Protein AF-A0A3N6E7Q5-F1 (afdb_monomer_lite)

Secondary structure (DSSP, 8-state):
---SSHHHHHHHHHHHHH-GGGGGGGHHHHHHHHHHHHHTSSS-EETTEEHHHHHHHHHHHHHHHHHHHHHHHTT-

Sequence (76 aa):
MSGRGSGIALRFPDVLRRRPQLLWLLVPYVLYLGVLPLVNRVHPVILGLPFLFVWLLGATLLTPVAVWLTRRGDRR

Radius of gyration: 18.21 Å; chains: 1; bounding box: 39×24×60 Å

Foldseek 3Di:
DDDPPPVPVVVVVVCCVLQVLVVLVCVVVCLVVVVVVVVVDDFDQDPNHGPVVVSVVVVVVVVVVSVVVSVVSVPD

Structure (mmCIF, N/CA/C/O backbone):
data_AF-A0A3N6E7Q5-F1
#
_entry.id   AF-A0A3N6E7Q5-F1
#
loop_
_atom_site.group_PDB
_atom_site.id
_atom_site.type_symbol
_atom_site.label_atom_id
_atom_site.label_alt_id
_atom_site.label_comp_id
_atom_site.label_asym_id
_atom_site.label_entity_id
_atom_site.label_seq_id
_atom_site.pdbx_PDB_ins_code
_atom_site.Cartn_x
_atom_site.Cartn_y
_atom_site.Cartn_z
_atom_site.occupancy
_atom_site.B_iso_or_equiv
_atom_site.auth_seq_id
_atom_site.auth_comp_id
_atom_site.auth_asym_id
_atom_site.auth_atom_id
_atom_site.pdbx_PDB_model_num
ATOM 1 N N . MET A 1 1 ? -7.492 -21.526 -45.568 1.00 52.91 1 MET A N 1
ATOM 2 C CA . MET A 1 1 ? -7.746 -20.438 -44.595 1.00 52.91 1 MET A CA 1
ATOM 3 C C . MET A 1 1 ? -7.487 -20.983 -43.195 1.00 52.91 1 MET A C 1
ATOM 5 O O . MET A 1 1 ? -8.321 -21.732 -42.727 1.00 52.91 1 MET A O 1
ATOM 9 N N . SER A 1 2 ? -6.328 -20.721 -42.582 1.00 62.22 2 SER A N 1
ATOM 10 C CA . SER A 1 2 ? -6.053 -20.839 -41.128 1.00 62.22 2 SER A CA 1
ATOM 11 C C . SER A 1 2 ? -4.532 -20.792 -40.934 1.00 62.22 2 SER A C 1
ATOM 13 O O . SER A 1 2 ? -3.820 -21.466 -41.669 1.00 62.22 2 SER A O 1
ATOM 15 N N . GLY A 1 3 ? -4.023 -19.977 -40.006 1.00 57.56 3 GLY A N 1
ATOM 16 C CA . GLY A 1 3 ? -2.580 -19.942 -39.709 1.00 57.56 3 GLY A CA 1
ATOM 17 C C . GLY A 1 3 ? -1.988 -18.596 -39.278 1.00 57.56 3 GLY A C 1
ATOM 18 O O . GLY A 1 3 ? -0.773 -18.484 -39.175 1.00 57.56 3 GLY A O 1
ATOM 19 N N . ARG A 1 4 ? -2.800 -17.559 -39.018 1.00 62.91 4 ARG A N 1
ATOM 20 C CA . ARG A 1 4 ? -2.312 -16.217 -38.618 1.00 62.91 4 ARG A CA 1
ATOM 21 C C . ARG A 1 4 ? -2.557 -15.866 -37.137 1.00 62.91 4 ARG A C 1
ATOM 23 O O . ARG A 1 4 ? -2.447 -14.707 -36.762 1.00 62.91 4 ARG A O 1
ATOM 30 N N . GLY A 1 5 ? -2.895 -16.849 -36.295 1.00 58.25 5 GLY A N 1
ATOM 31 C CA . GLY A 1 5 ? -3.251 -16.630 -34.879 1.00 58.25 5 GLY A CA 1
ATOM 32 C C . GLY A 1 5 ? -2.141 -16.909 -33.856 1.00 58.25 5 GLY A C 1
ATOM 33 O O . GLY A 1 5 ? -2.190 -16.395 -32.744 1.00 58.25 5 GLY A O 1
ATOM 34 N N . SER A 1 6 ? -1.118 -17.691 -34.208 1.00 61.19 6 SER A N 1
ATOM 35 C CA . SER A 1 6 ? -0.179 -18.249 -33.216 1.00 61.19 6 SER A CA 1
ATOM 36 C C . SER A 1 6 ? 0.979 -17.315 -32.837 1.00 61.19 6 SER A C 1
ATOM 38 O O . SER A 1 6 ? 1.599 -17.487 -31.791 1.00 61.19 6 SER A O 1
ATOM 40 N N . GLY A 1 7 ? 1.267 -16.301 -33.660 1.00 59.06 7 GLY A N 1
ATOM 41 C CA . GLY A 1 7 ? 2.403 -15.392 -33.457 1.00 59.06 7 GLY A CA 1
ATOM 42 C C . GLY A 1 7 ? 2.203 -14.340 -32.363 1.00 59.06 7 GLY A C 1
ATOM 43 O O . GLY A 1 7 ? 3.175 -13.768 -31.889 1.00 59.06 7 GLY A O 1
ATOM 44 N N . ILE A 1 8 ? 0.963 -14.078 -31.944 1.00 62.28 8 ILE A N 1
ATOM 45 C CA . ILE A 1 8 ? 0.650 -13.091 -30.896 1.00 62.28 8 ILE A CA 1
ATOM 46 C C . ILE A 1 8 ? 0.741 -13.751 -29.518 1.00 62.28 8 ILE A C 1
ATOM 48 O O . ILE A 1 8 ? 1.454 -13.260 -28.648 1.00 62.28 8 ILE A O 1
ATOM 52 N N . ALA A 1 9 ? 0.106 -14.916 -29.354 1.00 62.47 9 ALA A N 1
ATOM 53 C CA . ALA A 1 9 ? 0.033 -15.635 -28.082 1.00 62.47 9 ALA A CA 1
ATOM 54 C C . ALA A 1 9 ? 1.400 -16.092 -27.543 1.00 62.47 9 ALA A C 1
ATOM 56 O O . ALA A 1 9 ? 1.593 -16.072 -26.335 1.00 62.47 9 ALA A O 1
ATOM 57 N N . LEU A 1 10 ? 2.353 -16.451 -28.414 1.00 61.53 10 LEU A N 1
ATOM 58 C CA . LEU A 1 10 ? 3.723 -16.796 -28.006 1.00 61.53 10 LEU A CA 1
ATOM 59 C C . LEU A 1 10 ? 4.590 -15.553 -27.742 1.00 61.53 10 LEU A C 1
ATOM 61 O O . LEU A 1 10 ? 5.454 -15.569 -26.876 1.00 61.53 10 LEU A O 1
ATOM 65 N N . ARG A 1 11 ? 4.308 -14.428 -28.407 1.00 64.25 11 ARG A N 1
ATOM 66 C CA . ARG A 1 11 ? 5.117 -13.204 -28.298 1.00 64.25 11 ARG A CA 1
ATOM 67 C C . ARG A 1 11 ? 4.841 -12.408 -27.020 1.00 64.25 11 ARG A C 1
ATOM 69 O O . ARG A 1 11 ? 5.751 -11.777 -26.492 1.00 64.25 11 ARG A O 1
ATOM 76 N N . PHE A 1 12 ? 3.613 -12.439 -26.498 1.00 62.97 12 PHE A N 1
ATOM 77 C CA . PHE A 1 12 ? 3.266 -11.806 -25.216 1.00 62.97 12 PHE A CA 1
ATOM 78 C C . PHE A 1 12 ? 4.043 -12.362 -24.003 1.00 62.97 12 PHE A C 1
ATOM 80 O O . PHE A 1 12 ? 4.634 -11.553 -23.279 1.00 62.97 12 PHE A O 1
ATOM 87 N N . PRO A 1 13 ? 4.098 -13.689 -23.757 1.00 64.12 13 PRO A N 1
ATOM 88 C CA . PRO A 1 13 ? 4.866 -14.245 -22.646 1.00 64.12 13 PRO A CA 1
ATOM 89 C C . PRO A 1 13 ? 6.368 -13.994 -22.813 1.00 64.12 13 PRO A C 1
ATOM 91 O O . PRO A 1 13 ? 7.039 -13.708 -21.823 1.00 64.12 13 PRO A O 1
ATOM 94 N N . ASP A 1 14 ? 6.889 -13.985 -24.045 1.00 66.31 14 ASP A N 1
ATOM 95 C CA . ASP A 1 14 ? 8.287 -13.631 -24.318 1.00 66.31 14 ASP A CA 1
ATOM 96 C C . ASP A 1 14 ? 8.610 -12.170 -23.969 1.00 66.31 14 ASP A C 1
ATOM 98 O O . ASP A 1 14 ? 9.664 -11.878 -23.398 1.00 66.31 14 ASP A O 1
ATOM 102 N N . VAL A 1 15 ? 7.698 -11.237 -24.261 1.00 66.31 15 VAL A N 1
ATOM 103 C CA . VAL A 1 15 ? 7.852 -9.815 -23.910 1.00 66.31 15 VAL A CA 1
ATOM 104 C C . VAL A 1 15 ? 7.803 -9.611 -22.394 1.00 66.31 15 VAL A C 1
ATOM 106 O O . VAL A 1 15 ? 8.648 -8.891 -21.863 1.00 66.31 15 VAL A O 1
ATOM 109 N N . LEU A 1 16 ? 6.888 -10.280 -21.685 1.00 67.75 16 LEU A N 1
ATOM 110 C CA . LEU A 1 16 ? 6.831 -10.268 -20.215 1.00 67.75 16 LEU A CA 1
ATOM 111 C C . LEU A 1 16 ? 8.104 -10.859 -19.588 1.00 67.75 16 LEU A C 1
ATOM 113 O O . LEU A 1 16 ? 8.617 -10.325 -18.606 1.00 67.75 16 LEU A O 1
ATOM 117 N N . ARG A 1 17 ? 8.657 -11.922 -20.188 1.00 69.44 17 ARG A N 1
ATOM 118 C CA . ARG A 1 17 ? 9.886 -12.585 -19.727 1.00 69.44 17 ARG A CA 1
ATOM 119 C C . ARG A 1 17 ? 11.144 -11.750 -19.974 1.00 69.44 17 ARG A C 1
ATOM 121 O O . ARG A 1 17 ? 12.072 -11.811 -19.174 1.00 69.44 17 ARG A O 1
ATOM 128 N N . ARG A 1 18 ? 11.184 -10.970 -21.061 1.00 68.06 18 ARG A N 1
ATOM 129 C CA . ARG A 1 18 ? 12.303 -10.066 -21.390 1.00 68.06 18 ARG A CA 1
ATOM 130 C C . ARG A 1 18 ? 12.192 -8.676 -20.764 1.00 68.06 18 ARG A C 1
ATOM 132 O O . ARG A 1 18 ? 13.202 -7.989 -20.676 1.00 68.06 18 ARG A O 1
ATOM 139 N N . ARG A 1 19 ? 10.997 -8.242 -20.354 1.00 69.12 19 ARG A N 1
ATOM 140 C CA . ARG A 1 19 ? 10.751 -6.931 -19.733 1.00 69.12 19 ARG A CA 1
ATOM 141 C C . ARG A 1 19 ? 9.992 -7.107 -18.419 1.00 69.12 19 ARG A C 1
ATOM 143 O O . ARG A 1 19 ? 8.798 -6.801 -18.366 1.00 69.12 19 ARG A O 1
ATOM 150 N N . PRO A 1 20 ? 10.673 -7.545 -17.343 1.00 70.56 20 PRO A N 1
ATOM 151 C CA . PRO A 1 20 ? 10.031 -7.783 -16.049 1.00 70.56 20 PRO A CA 1
ATOM 152 C C . PRO A 1 20 ? 9.351 -6.524 -15.489 1.00 70.56 20 PRO A C 1
ATOM 154 O O . PRO A 1 20 ? 8.392 -6.628 -14.734 1.00 70.56 20 PRO A O 1
ATOM 157 N N . GLN A 1 21 ? 9.772 -5.331 -15.919 1.00 72.56 21 GLN A N 1
ATOM 158 C CA . GLN A 1 21 ? 9.109 -4.064 -15.603 1.00 72.56 21 GLN A CA 1
ATOM 159 C C . GLN A 1 21 ? 7.645 -3.964 -16.050 1.00 72.56 21 GLN A C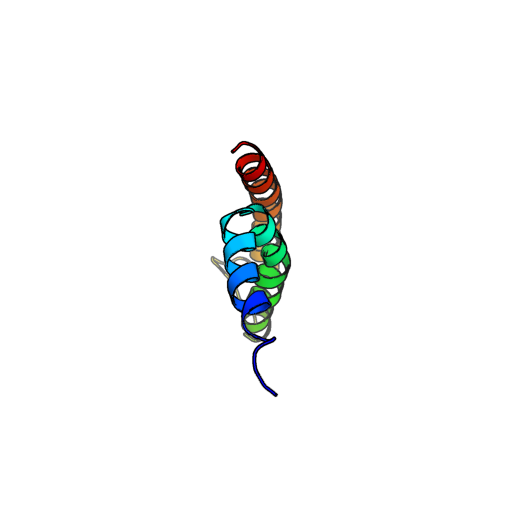 1
ATOM 161 O O . GLN A 1 21 ? 6.885 -3.216 -15.451 1.00 72.56 21 GLN A O 1
ATOM 166 N N . LEU A 1 22 ? 7.210 -4.734 -17.050 1.00 74.62 22 LEU A N 1
ATOM 167 C CA . LEU A 1 22 ? 5.803 -4.757 -17.456 1.00 74.62 22 LEU A CA 1
ATOM 168 C C . LEU A 1 22 ? 4.908 -5.433 -16.409 1.00 74.62 22 LEU A C 1
ATOM 170 O O . LEU A 1 22 ? 3.732 -5.098 -16.318 1.00 74.62 22 LEU A O 1
ATOM 174 N N . LEU A 1 23 ? 5.458 -6.321 -15.569 1.00 76.75 23 LEU A N 1
ATOM 175 C CA . LEU A 1 23 ? 4.716 -6.929 -14.459 1.00 76.75 23 LEU A CA 1
ATOM 176 C C . LEU A 1 23 ? 4.328 -5.891 -13.396 1.00 76.75 23 LEU A C 1
ATOM 178 O O . LEU A 1 23 ? 3.321 -6.064 -12.716 1.00 76.75 23 LEU A O 1
ATOM 182 N N . TRP A 1 24 ? 5.059 -4.776 -13.294 1.00 74.56 24 TRP A N 1
ATOM 183 C CA . TRP A 1 24 ? 4.702 -3.680 -12.390 1.00 74.56 24 TRP A CA 1
ATOM 184 C C . TRP A 1 24 ? 3.413 -2.963 -12.770 1.00 74.56 24 TRP A C 1
ATOM 186 O O . TRP A 1 24 ? 2.729 -2.441 -11.894 1.00 74.56 24 TRP A O 1
ATOM 196 N N . LEU A 1 25 ? 3.028 -2.993 -14.045 1.00 79.81 25 LEU A N 1
ATOM 197 C CA . LEU A 1 25 ? 1.750 -2.435 -14.491 1.00 79.81 25 LEU A CA 1
ATOM 198 C C . LEU A 1 25 ? 0.552 -3.209 -13.922 1.00 79.81 25 LEU A C 1
ATOM 200 O O . LEU A 1 25 ? -0.554 -2.677 -13.878 1.00 79.81 25 LEU A O 1
ATOM 204 N N . LEU A 1 26 ? 0.764 -4.440 -13.441 1.00 79.88 26 LEU A N 1
ATOM 205 C CA . LEU A 1 26 ? -0.275 -5.245 -12.798 1.00 79.88 26 LEU A CA 1
ATOM 206 C C . LEU A 1 26 ? -0.500 -4.865 -11.333 1.00 79.88 26 LEU A C 1
ATOM 208 O O . LEU A 1 26 ? -1.518 -5.238 -10.762 1.00 79.88 26 LEU A O 1
ATOM 212 N N . VAL A 1 27 ? 0.399 -4.105 -10.711 1.00 83.00 27 VAL A N 1
ATOM 213 C CA . VAL A 1 27 ? 0.277 -3.722 -9.299 1.00 83.00 27 VAL A CA 1
ATOM 214 C C . VAL A 1 27 ? -0.971 -2.913 -8.969 1.00 83.00 27 VAL A C 1
ATOM 216 O O . VAL A 1 27 ? -1.655 -3.306 -8.024 1.00 83.00 27 VAL A O 1
ATOM 219 N N . PRO A 1 28 ? -1.346 -1.855 -9.714 1.00 79.62 28 PRO A N 1
ATOM 220 C CA . PRO A 1 28 ? -2.619 -1.181 -9.469 1.00 79.62 28 PRO A CA 1
ATOM 221 C C . PRO A 1 28 ? -3.814 -2.133 -9.608 1.00 79.62 28 PRO A C 1
ATOM 223 O O . PRO A 1 28 ? -4.748 -2.039 -8.819 1.00 79.62 28 PRO A O 1
ATOM 226 N N . TYR A 1 29 ? -3.769 -3.094 -10.536 1.00 78.12 29 TYR A N 1
ATOM 227 C CA . TYR A 1 29 ? -4.832 -4.089 -10.703 1.00 78.12 29 TYR A CA 1
ATOM 228 C C . TYR A 1 29 ? -4.902 -5.080 -9.542 1.00 78.12 29 TYR A C 1
ATOM 230 O O . TYR A 1 29 ? -5.993 -5.363 -9.061 1.00 78.12 29 TYR A O 1
ATOM 238 N N . VAL A 1 30 ? -3.765 -5.585 -9.059 1.00 82.44 30 VAL A N 1
ATOM 239 C CA . VAL A 1 30 ? -3.712 -6.484 -7.894 1.00 82.44 30 VAL A CA 1
ATOM 240 C C . VAL A 1 30 ? -4.173 -5.757 -6.633 1.00 82.44 30 VAL A C 1
ATOM 242 O O . VAL A 1 30 ? -4.944 -6.318 -5.859 1.00 82.44 30 VAL A O 1
ATOM 245 N N . LEU A 1 31 ? -3.769 -4.495 -6.455 1.00 79.62 31 LEU A N 1
ATOM 246 C CA . LEU A 1 31 ? -4.276 -3.643 -5.382 1.00 79.62 31 LEU A CA 1
ATOM 247 C C . LEU A 1 31 ? -5.800 -3.486 -5.496 1.00 79.62 31 LEU A C 1
ATOM 249 O O . LEU A 1 31 ? -6.522 -3.754 -4.545 1.00 79.62 31 LEU A O 1
ATOM 253 N N . TYR A 1 32 ? -6.317 -3.130 -6.668 1.00 75.62 32 TYR A N 1
ATOM 254 C CA . TYR A 1 32 ? -7.751 -2.908 -6.851 1.00 75.62 32 TYR A CA 1
ATOM 255 C C . TYR A 1 32 ? -8.584 -4.189 -6.672 1.00 75.62 32 TYR A C 1
ATOM 257 O O . TYR A 1 32 ? -9.603 -4.189 -5.986 1.00 75.62 32 TYR A O 1
ATOM 265 N N . LEU A 1 33 ? -8.126 -5.311 -7.233 1.00 79.50 33 LEU A N 1
ATOM 266 C CA . LEU A 1 33 ? -8.789 -6.612 -7.114 1.00 79.50 33 LEU A CA 1
ATOM 267 C C . LEU A 1 33 ? -8.706 -7.181 -5.698 1.00 79.50 33 LEU A C 1
ATOM 269 O O . LEU A 1 33 ? -9.645 -7.838 -5.265 1.00 79.50 33 LEU A O 1
ATOM 273 N N . GLY A 1 34 ? -7.620 -6.914 -4.968 1.00 73.00 34 GLY A N 1
ATOM 274 C CA . GLY A 1 34 ? -7.487 -7.289 -3.562 1.00 73.00 34 GLY A CA 1
ATOM 275 C C . GLY A 1 34 ? -8.484 -6.560 -2.659 1.00 73.00 34 GLY A C 1
ATOM 276 O O . GLY A 1 34 ? -8.955 -7.142 -1.687 1.00 73.00 34 GLY A O 1
ATOM 277 N N . VAL A 1 35 ? -8.868 -5.324 -3.000 1.00 68.81 35 VAL A N 1
ATOM 278 C CA . VAL A 1 35 ? -9.889 -4.564 -2.258 1.00 68.81 35 VAL A CA 1
ATOM 279 C C . VAL A 1 35 ? -11.262 -5.221 -2.363 1.00 68.81 35 VAL A C 1
ATOM 281 O O . VAL A 1 35 ? -11.930 -5.363 -1.342 1.00 68.81 35 VAL A O 1
ATOM 284 N N . LEU A 1 36 ? -11.676 -5.658 -3.559 1.00 67.81 36 LEU A N 1
ATOM 285 C CA . LEU A 1 36 ? -13.036 -6.154 -3.830 1.00 67.81 36 LEU A CA 1
ATOM 286 C C . LEU A 1 36 ? -13.561 -7.212 -2.831 1.00 67.81 36 LEU A C 1
ATOM 288 O O . LEU A 1 36 ? -14.630 -6.999 -2.256 1.00 67.81 36 LEU A O 1
ATOM 292 N N . PRO A 1 37 ? -12.863 -8.336 -2.580 1.00 65.50 37 PRO A N 1
ATOM 293 C CA . PRO A 1 37 ? -13.336 -9.347 -1.638 1.00 65.50 37 PRO A CA 1
ATOM 294 C C . PRO A 1 37 ? -13.271 -8.886 -0.175 1.00 65.50 37 PRO A C 1
ATOM 296 O O . PRO A 1 37 ? -13.959 -9.469 0.663 1.00 65.50 37 PRO A O 1
ATOM 299 N N . LEU A 1 38 ? -12.475 -7.856 0.145 1.00 61.56 38 LEU A N 1
ATOM 300 C CA . LEU A 1 38 ? -12.344 -7.325 1.503 1.00 61.56 38 LEU A CA 1
ATOM 301 C C . LEU A 1 38 ?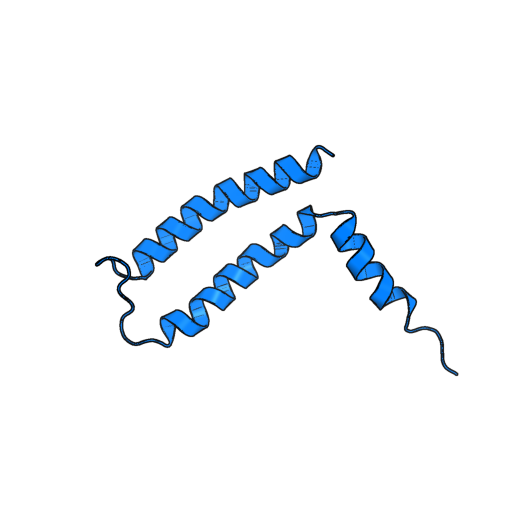 -13.423 -6.291 1.839 1.00 61.56 38 LEU A C 1
ATOM 303 O O . LEU A 1 38 ? -13.942 -6.339 2.948 1.00 61.56 38 LEU A O 1
ATOM 307 N N . VAL A 1 39 ? -13.837 -5.419 0.910 1.00 62.44 39 VAL A N 1
ATOM 308 C CA . VAL A 1 39 ? -14.986 -4.516 1.164 1.00 62.44 39 VAL A CA 1
ATOM 309 C C . VAL A 1 39 ? -16.296 -5.294 1.258 1.00 62.44 39 VAL A C 1
ATOM 311 O O . VAL A 1 39 ? -17.205 -4.899 1.980 1.00 62.44 39 VAL A O 1
ATOM 314 N N . ASN A 1 40 ? -16.383 -6.433 0.564 1.00 59.97 40 ASN A N 1
ATOM 315 C CA . ASN A 1 40 ? -17.556 -7.302 0.611 1.00 59.97 40 ASN A CA 1
ATOM 316 C C . ASN A 1 40 ? -17.665 -8.120 1.920 1.00 59.97 40 ASN A C 1
ATOM 318 O O . ASN A 1 40 ? -18.575 -8.933 2.072 1.00 59.97 40 ASN A O 1
ATOM 322 N N . ARG A 1 41 ? -16.742 -7.935 2.876 1.00 64.69 41 ARG A N 1
ATOM 323 C CA . ARG A 1 41 ? -16.807 -8.493 4.235 1.00 64.69 41 ARG A CA 1
ATOM 324 C C . ARG A 1 41 ? -17.206 -7.375 5.204 1.00 64.69 41 ARG A C 1
ATOM 326 O O . ARG A 1 41 ? -16.593 -6.316 5.221 1.00 64.69 41 ARG A O 1
ATOM 333 N N . VAL A 1 42 ? -18.229 -7.621 6.021 1.00 58.84 42 VAL A N 1
ATOM 334 C CA . VAL A 1 42 ? -18.746 -6.694 7.043 1.00 58.84 42 VAL A CA 1
ATOM 335 C C . VAL A 1 42 ? -17.622 -6.332 8.034 1.00 58.84 42 VAL A C 1
ATOM 337 O O . VAL A 1 42 ? -17.116 -7.209 8.723 1.00 58.84 42 VAL A O 1
ATOM 340 N N . HIS A 1 43 ? -17.207 -5.058 8.057 1.00 65.31 43 HIS A N 1
ATOM 341 C CA . HIS A 1 43 ? -16.182 -4.456 8.937 1.00 65.31 43 HIS A CA 1
ATOM 342 C C . HIS A 1 43 ? -14.899 -5.292 9.154 1.00 65.31 43 HIS A C 1
ATOM 344 O O . HIS A 1 43 ? -14.691 -5.849 10.235 1.00 65.31 43 HIS A O 1
ATOM 350 N N . PRO A 1 44 ? -13.981 -5.349 8.172 1.00 71.06 44 PRO A N 1
ATOM 351 C CA . PRO A 1 44 ? -12.713 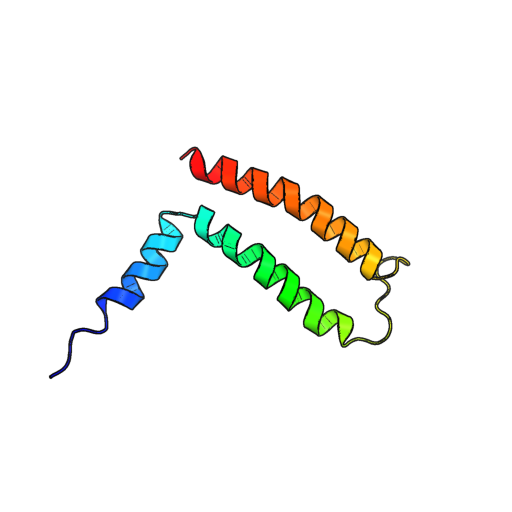-6.030 8.360 1.00 71.06 44 PRO A CA 1
ATOM 352 C C . PRO A 1 44 ? -11.819 -5.224 9.310 1.00 71.06 44 PRO A C 1
ATOM 354 O O . PRO A 1 44 ? -11.450 -4.076 9.044 1.00 71.06 44 PRO A O 1
ATOM 357 N N . VAL A 1 45 ? -11.461 -5.853 10.426 1.00 77.56 45 VAL A N 1
ATOM 358 C CA . VAL A 1 45 ? -10.465 -5.364 11.381 1.00 77.56 45 VAL A CA 1
ATOM 359 C C . VAL A 1 45 ? -9.272 -6.310 11.315 1.00 77.56 45 VAL A C 1
ATOM 361 O O . VAL A 1 45 ? -9.416 -7.514 11.518 1.00 77.56 45 VAL A O 1
ATOM 364 N N . ILE A 1 46 ? -8.093 -5.775 11.005 1.00 78.19 46 ILE A N 1
ATOM 365 C CA . ILE A 1 46 ? -6.847 -6.544 10.910 1.00 78.19 46 ILE A CA 1
ATOM 366 C C . ILE A 1 46 ? -5.958 -6.098 12.068 1.00 78.19 46 ILE A C 1
ATOM 368 O O . ILE A 1 46 ? -5.625 -4.921 12.161 1.00 78.19 46 ILE A O 1
ATOM 372 N N . LEU A 1 47 ? -5.588 -7.022 12.962 1.00 79.69 47 LEU A N 1
ATOM 373 C CA . LEU A 1 47 ? -4.757 -6.733 14.147 1.00 79.69 47 LEU A CA 1
ATOM 374 C C . LEU A 1 47 ? -5.316 -5.602 15.043 1.00 79.69 47 LEU A C 1
ATOM 376 O O . LEU A 1 47 ? -4.559 -4.847 15.642 1.00 79.69 47 LEU A O 1
ATOM 380 N N . GLY A 1 48 ? -6.643 -5.456 15.111 1.00 82.06 48 GLY A N 1
ATOM 381 C CA . GLY A 1 48 ? -7.304 -4.379 15.864 1.00 82.06 48 GLY A CA 1
ATOM 382 C C . GLY A 1 48 ? -7.393 -3.033 15.128 1.00 82.06 48 GLY A C 1
ATOM 383 O O . GLY A 1 48 ? -8.027 -2.113 15.634 1.00 82.06 48 GLY A O 1
ATOM 384 N N . LEU A 1 49 ? -6.820 -2.913 13.926 1.00 82.81 49 LEU A N 1
ATOM 385 C CA . LEU A 1 49 ? -6.878 -1.703 13.104 1.00 82.81 49 LEU A CA 1
ATOM 386 C C . LEU A 1 49 ? -7.987 -1.798 12.046 1.00 82.81 49 LEU A C 1
ATOM 388 O O . LEU A 1 49 ? -8.154 -2.856 11.425 1.00 82.81 49 LEU A O 1
ATOM 392 N N . PRO A 1 50 ? -8.717 -0.698 11.772 1.00 84.31 50 PRO A N 1
ATOM 393 C CA . PRO A 1 50 ? -9.646 -0.657 10.653 1.00 84.31 50 PRO A CA 1
ATOM 394 C C . PRO A 1 50 ? -8.908 -0.948 9.348 1.00 84.31 50 PRO A C 1
ATOM 396 O O . PRO A 1 50 ? -7.836 -0.393 9.095 1.00 84.31 50 PRO A O 1
ATOM 399 N N . PHE A 1 51 ? -9.503 -1.784 8.499 1.00 78.44 51 PHE A N 1
ATOM 400 C CA . PHE A 1 51 ? -8.907 -2.200 7.232 1.00 78.44 51 PHE A CA 1
ATOM 401 C C . PHE A 1 51 ? -8.364 -1.041 6.391 1.00 78.44 51 PHE A C 1
ATOM 403 O O . PHE A 1 51 ? -7.272 -1.161 5.848 1.00 78.44 51 PHE A O 1
ATOM 410 N N . LEU A 1 52 ? -9.071 0.093 6.336 1.00 80.00 52 LEU A N 1
ATOM 411 C CA . LEU A 1 52 ? -8.625 1.272 5.589 1.00 80.00 52 LEU A CA 1
ATOM 412 C C . LEU A 1 52 ? -7.228 1.751 6.008 1.00 80.00 52 LEU A C 1
ATOM 414 O O . LEU A 1 52 ? -6.445 2.122 5.142 1.00 80.00 52 LEU A O 1
ATOM 418 N N . PHE A 1 53 ? -6.879 1.701 7.297 1.00 83.38 53 PHE A N 1
ATOM 419 C CA . PHE A 1 53 ? -5.549 2.105 7.765 1.00 83.38 53 PHE A CA 1
ATOM 420 C C . PHE A 1 53 ? -4.470 1.117 7.340 1.00 83.38 53 PHE A C 1
ATOM 422 O O . PHE A 1 53 ? -3.423 1.523 6.842 1.00 83.38 53 PHE A O 1
ATOM 429 N N . VAL A 1 54 ? -4.736 -0.181 7.498 1.00 84.62 54 VAL A N 1
ATOM 430 C CA . VAL A 1 54 ? -3.812 -1.240 7.070 1.00 84.62 54 VAL A CA 1
ATOM 431 C C . VAL A 1 54 ? -3.619 -1.201 5.556 1.00 84.62 54 VAL A C 1
ATOM 433 O O . VAL A 1 54 ? -2.500 -1.330 5.068 1.00 84.62 54 VAL A O 1
ATOM 436 N N . TRP A 1 55 ? -4.696 -0.948 4.818 1.00 79.56 55 TRP A N 1
ATOM 437 C CA . TRP A 1 55 ? -4.681 -0.765 3.376 1.00 79.56 55 TRP A CA 1
ATOM 438 C C . TRP A 1 55 ? -3.839 0.443 2.962 1.00 79.56 55 TRP A C 1
ATOM 440 O O . TRP A 1 55 ? -2.981 0.328 2.090 1.00 79.56 55 TRP A O 1
ATOM 450 N N . LEU A 1 56 ? -4.041 1.591 3.615 1.00 86.25 56 LEU A N 1
ATOM 451 C CA . LEU A 1 56 ? -3.299 2.817 3.334 1.00 86.25 56 LEU A CA 1
ATOM 452 C C . LEU A 1 56 ? -1.802 2.650 3.633 1.00 86.25 56 LEU A C 1
ATOM 454 O O . LEU A 1 56 ? -0.965 3.037 2.818 1.00 86.25 56 LEU A O 1
ATOM 458 N N . LEU A 1 57 ? -1.459 2.020 4.760 1.00 88.19 57 LEU A N 1
ATOM 459 C CA . LEU A 1 57 ? -0.082 1.660 5.115 1.00 88.19 57 LEU A CA 1
ATOM 460 C C . LEU A 1 57 ? 0.528 0.709 4.083 1.00 88.19 57 LEU A C 1
ATOM 462 O O . LEU A 1 57 ? 1.638 0.943 3.605 1.00 88.19 57 LEU A O 1
ATOM 466 N N . GLY A 1 58 ? -0.221 -0.324 3.693 1.00 88.06 58 GLY A N 1
ATOM 467 C CA . GLY A 1 58 ? 0.176 -1.275 2.663 1.00 88.06 58 GLY A CA 1
ATOM 468 C C . GLY A 1 58 ? 0.471 -0.585 1.334 1.00 88.06 58 GLY A C 1
ATOM 469 O O . GLY A 1 58 ? 1.548 -0.778 0.781 1.00 88.06 58 GLY A O 1
ATOM 470 N N . ALA A 1 59 ? -0.428 0.278 0.856 1.00 84.38 59 ALA A N 1
ATOM 471 C CA . ALA A 1 59 ? -0.256 1.049 -0.377 1.00 84.38 59 ALA A CA 1
ATOM 472 C C . ALA A 1 59 ? 0.933 2.025 -0.304 1.00 84.38 59 ALA A C 1
ATOM 474 O O . ALA A 1 59 ? 1.704 2.157 -1.261 1.00 84.38 59 ALA A O 1
ATOM 475 N N . THR A 1 60 ? 1.123 2.667 0.850 1.00 91.81 60 THR A N 1
ATOM 476 C CA . THR A 1 60 ? 2.248 3.580 1.095 1.00 91.81 60 THR A CA 1
ATOM 477 C C . THR A 1 60 ? 3.582 2.848 1.027 1.00 91.81 60 THR A C 1
ATOM 479 O O . THR A 1 60 ? 4.518 3.376 0.440 1.00 91.81 60 THR A O 1
ATOM 482 N N . LEU A 1 61 ? 3.674 1.626 1.560 1.00 89.00 61 LEU A N 1
ATOM 483 C CA . LEU A 1 61 ? 4.875 0.788 1.462 1.00 89.00 61 LEU A CA 1
ATOM 484 C C . LEU A 1 61 ? 5.033 0.150 0.076 1.00 89.00 61 LEU A C 1
ATOM 486 O O . LEU A 1 61 ? 6.154 0.009 -0.412 1.00 89.00 61 LEU A O 1
ATOM 490 N N . LEU A 1 62 ? 3.930 -0.199 -0.591 1.00 84.88 62 LEU A N 1
ATOM 491 C CA . LEU A 1 62 ? 3.965 -0.774 -1.935 1.00 84.88 62 LEU A CA 1
ATOM 492 C C . LEU A 1 62 ? 4.519 0.211 -2.967 1.00 84.88 62 LEU A C 1
ATOM 494 O O . LEU A 1 62 ? 5.199 -0.212 -3.894 1.00 84.88 62 LEU A O 1
ATOM 498 N N . THR A 1 63 ? 4.261 1.508 -2.804 1.00 84.88 63 THR A N 1
ATOM 499 C CA . THR A 1 63 ? 4.693 2.559 -3.738 1.00 84.88 63 THR A CA 1
ATOM 500 C C . THR A 1 63 ? 6.223 2.637 -3.900 1.00 84.88 63 THR A C 1
ATOM 502 O O . THR A 1 63 ? 6.709 2.496 -5.024 1.00 84.88 63 THR A O 1
ATOM 505 N N . PRO A 1 64 ? 7.034 2.796 -2.837 1.00 82.06 64 PRO A N 1
ATOM 506 C CA . PRO A 1 64 ? 8.487 2.784 -2.962 1.00 82.06 64 PRO A CA 1
ATOM 507 C C . PRO A 1 64 ? 9.022 1.405 -3.360 1.00 82.06 64 PRO A C 1
ATOM 509 O O . PRO A 1 64 ? 9.994 1.341 -4.104 1.00 82.06 64 PRO A O 1
ATOM 512 N N . VAL A 1 65 ? 8.386 0.300 -2.947 1.00 83.12 65 VAL A N 1
ATOM 513 C CA . VAL A 1 65 ? 8.768 -1.053 -3.397 1.00 83.12 65 VAL A CA 1
ATOM 514 C C . VAL A 1 65 ? 8.543 -1.208 -4.909 1.00 83.12 65 VAL A C 1
ATOM 516 O O . VAL A 1 65 ? 9.388 -1.789 -5.595 1.00 83.12 65 VAL A O 1
ATOM 519 N N . ALA A 1 66 ? 7.473 -0.604 -5.438 1.00 80.75 66 ALA A N 1
ATOM 520 C CA . ALA A 1 66 ? 7.178 -0.493 -6.863 1.00 80.75 66 ALA A CA 1
ATOM 521 C C . ALA A 1 66 ? 8.228 0.263 -7.647 1.00 80.75 66 ALA A C 1
ATOM 523 O O . ALA A 1 66 ? 8.776 -0.260 -8.622 1.00 80.75 66 ALA A O 1
ATOM 524 N N . VAL A 1 67 ? 8.577 1.449 -7.167 1.00 82.56 67 VAL A N 1
ATOM 525 C CA . VAL A 1 67 ? 9.651 2.260 -7.744 1.00 82.56 67 VAL A CA 1
ATOM 526 C C . VAL A 1 67 ? 11.003 1.539 -7.640 1.00 82.56 67 VAL A C 1
ATOM 528 O O . VAL A 1 67 ? 11.827 1.594 -8.554 1.00 82.56 67 VAL A O 1
ATOM 531 N N . TRP A 1 68 ? 11.241 0.805 -6.552 1.00 79.38 68 TRP A N 1
ATOM 532 C CA . TRP A 1 68 ? 12.499 0.102 -6.341 1.00 79.38 68 TRP A CA 1
ATOM 533 C C . TRP A 1 68 ? 12.672 -1.105 -7.267 1.0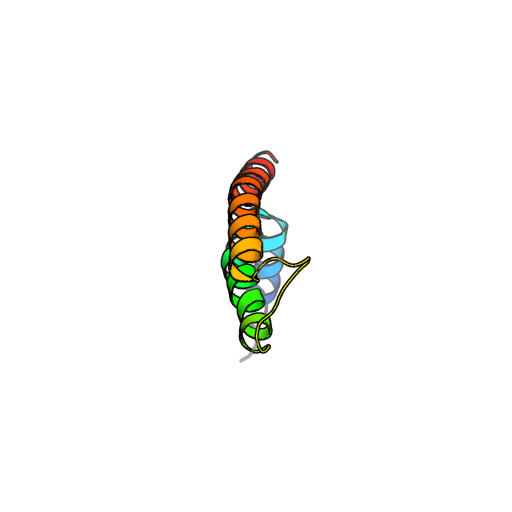0 79.38 68 TRP A C 1
ATOM 535 O O . TRP A 1 68 ? 13.720 -1.187 -7.914 1.00 79.38 68 TRP A O 1
ATOM 545 N N . LEU A 1 69 ? 11.694 -2.022 -7.404 1.00 74.31 69 LEU A N 1
ATOM 546 C CA . LEU A 1 69 ? 11.899 -3.128 -8.359 1.00 74.31 69 LEU A CA 1
ATOM 547 C C . LEU A 1 69 ? 11.742 -2.696 -9.826 1.00 74.31 69 LEU A C 1
ATOM 549 O O . LEU A 1 69 ? 12.296 -3.391 -10.673 1.00 74.31 69 LEU A O 1
ATOM 553 N N . THR A 1 70 ? 1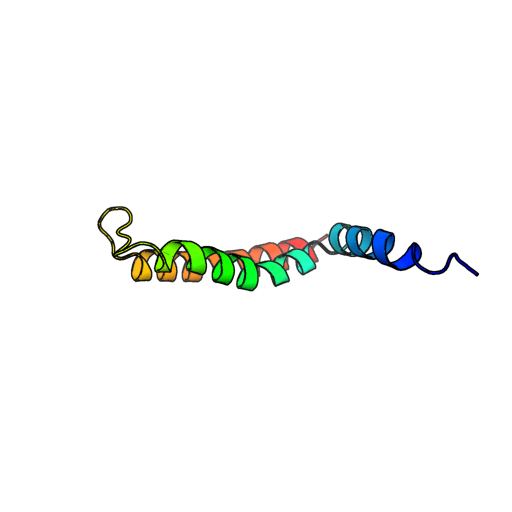1.078 -1.578 -10.165 1.00 76.69 70 THR A N 1
ATOM 554 C CA . THR A 1 70 ? 11.185 -1.016 -11.535 1.00 76.69 70 THR A CA 1
ATOM 555 C C . THR A 1 70 ? 12.616 -0.564 -11.800 1.00 76.69 70 THR A C 1
ATOM 557 O O . THR A 1 70 ? 13.223 -1.004 -12.773 1.00 76.69 70 THR A O 1
ATOM 560 N N . ARG A 1 71 ? 13.217 0.201 -10.878 1.00 74.62 71 ARG A N 1
ATOM 561 C CA . ARG A 1 71 ? 14.626 0.619 -10.975 1.00 74.62 71 ARG A CA 1
ATOM 562 C C . ARG A 1 71 ? 15.604 -0.563 -10.993 1.00 74.62 71 ARG A C 1
ATOM 564 O O . ARG A 1 71 ? 16.643 -0.490 -11.643 1.00 74.62 71 ARG A O 1
ATOM 571 N N . ARG A 1 72 ? 15.312 -1.647 -10.266 1.00 71.00 72 ARG A N 1
ATOM 572 C CA . ARG A 1 72 ? 16.141 -2.867 -10.262 1.00 71.00 72 ARG A CA 1
ATOM 573 C C . ARG A 1 72 ? 16.007 -3.662 -11.563 1.00 71.00 72 ARG A C 1
ATOM 575 O O . ARG A 1 72 ? 16.987 -4.264 -11.989 1.00 71.00 72 ARG A O 1
ATOM 582 N N . GLY A 1 73 ? 14.817 -3.676 -12.163 1.00 64.94 73 GLY A N 1
ATOM 583 C CA . GLY A 1 73 ? 14.548 -4.342 -13.439 1.00 64.94 73 GLY A CA 1
ATOM 584 C C . GLY A 1 73 ? 15.225 -3.668 -14.633 1.00 64.94 73 GLY A C 1
ATOM 585 O O . GLY A 1 73 ? 15.630 -4.369 -15.548 1.00 64.94 73 GLY A O 1
ATOM 586 N N . ASP A 1 74 ? 15.412 -2.349 -14.573 1.00 63.44 74 ASP A N 1
ATOM 587 C CA . ASP A 1 74 ? 16.049 -1.542 -15.626 1.00 63.44 74 ASP A CA 1
ATOM 588 C C . ASP A 1 74 ? 17.593 -1.652 -15.642 1.00 63.44 74 ASP A C 1
ATOM 590 O O . ASP A 1 74 ? 18.252 -1.231 -16.586 1.00 63.44 74 ASP A O 1
ATOM 594 N N . ARG A 1 75 ? 18.205 -2.229 -14.593 1.00 57.62 75 ARG A N 1
ATOM 595 C CA . ARG A 1 75 ? 19.670 -2.393 -14.454 1.00 57.62 75 ARG A CA 1
ATOM 596 C C . ARG A 1 75 ? 20.208 -3.773 -14.882 1.00 57.62 75 ARG A C 1
ATOM 598 O O . ARG A 1 75 ? 21.297 -4.148 -14.446 1.00 57.62 75 ARG A O 1
ATOM 605 N N . ARG A 1 76 ? 19.478 -4.547 -15.685 1.00 50.78 76 ARG A N 1
ATOM 606 C CA . ARG A 1 76 ? 19.959 -5.805 -16.288 1.00 50.78 76 ARG A CA 1
ATOM 607 C C . ARG A 1 76 ? 1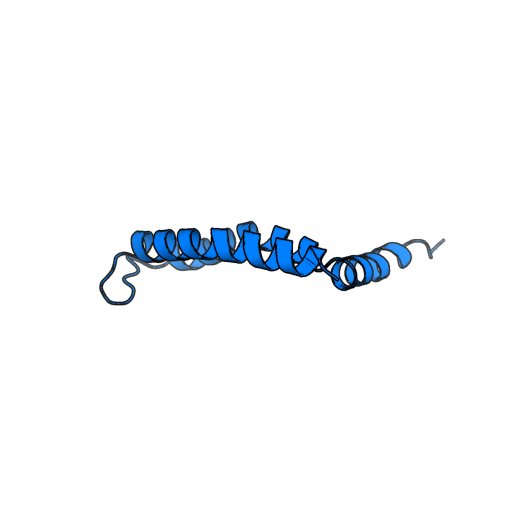9.775 -5.781 -17.793 1.00 50.78 76 ARG A C 1
ATOM 609 O O . ARG A 1 76 ? 20.657 -6.350 -18.466 1.00 50.78 76 ARG A O 1
#

pLDDT: mean 72.81, std 9.74, range [50.78, 91.81]